Protein AF-A0A0H1BE98-F1 (afdb_monomer_lite)

Structure (mmCIF, N/CA/C/O backbone):
data_AF-A0A0H1BE98-F1
#
_entry.id   AF-A0A0H1BE98-F1
#
loop_
_atom_site.group_PDB
_atom_site.id
_atom_site.type_symbol
_atom_site.label_atom_id
_atom_site.label_alt_id
_atom_site.label_comp_id
_atom_site.label_asym_id
_atom_site.label_entity_id
_atom_site.label_seq_id
_atom_site.pdbx_PDB_ins_code
_atom_site.Cartn_x
_atom_site.Cartn_y
_atom_site.Cartn_z
_atom_site.occupancy
_atom_site.B_iso_or_equiv
_atom_site.auth_seq_id
_atom_site.auth_comp_id
_atom_site.auth_asym_id
_atom_site.auth_atom_id
_atom_site.pdbx_PDB_model_num
ATOM 1 N N . MET A 1 1 ? -4.552 16.934 13.330 1.00 84.06 1 MET A N 1
ATOM 2 C CA . MET A 1 1 ? -4.761 15.588 13.913 1.00 84.06 1 MET A CA 1
ATOM 3 C C . MET A 1 1 ? -6.173 15.131 13.586 1.00 84.06 1 MET A C 1
ATOM 5 O O . MET A 1 1 ? -7.078 15.957 13.651 1.00 84.06 1 MET A O 1
ATOM 9 N N . LEU A 1 2 ? -6.363 13.865 13.203 1.00 94.75 2 LEU A N 1
ATOM 10 C CA . LEU A 1 2 ? -7.701 13.314 12.954 1.00 94.75 2 LEU A CA 1
ATOM 11 C C . LEU A 1 2 ? -8.500 13.251 14.261 1.00 94.75 2 LEU A C 1
ATOM 13 O O . LEU A 1 2 ? -7.951 12.906 15.309 1.00 94.75 2 LEU A O 1
ATOM 17 N N . LYS A 1 3 ? -9.792 13.586 14.196 1.00 97.12 3 LYS A N 1
ATOM 18 C CA . LYS A 1 3 ? -10.722 13.372 15.314 1.00 97.12 3 LYS A CA 1
ATOM 19 C C . LYS A 1 3 ? -10.934 11.868 15.523 1.00 97.12 3 LYS A C 1
ATOM 21 O O . LYS A 1 3 ? -10.756 11.090 14.586 1.00 97.12 3 LYS A O 1
ATOM 26 N N . LYS A 1 4 ? -11.351 11.472 16.729 1.00 97.31 4 LYS A N 1
ATOM 27 C CA . LYS A 1 4 ? -11.805 10.102 17.012 1.00 97.31 4 LYS A CA 1
ATOM 28 C C . LYS A 1 4 ? -12.857 9.669 15.984 1.00 97.31 4 LYS A C 1
ATOM 30 O O . LYS A 1 4 ? -13.750 10.448 15.654 1.00 97.31 4 LYS A O 1
ATOM 35 N N . GLY A 1 5 ? -12.710 8.460 15.451 1.00 97.50 5 GLY A N 1
ATOM 36 C CA . GLY A 1 5 ? -13.525 7.925 14.357 1.00 97.50 5 GLY A CA 1
ATOM 37 C C . GLY A 1 5 ? -13.118 8.392 12.953 1.00 97.50 5 GLY A C 1
ATOM 38 O O . GLY A 1 5 ? -13.631 7.856 11.976 1.00 97.50 5 GLY A O 1
ATOM 39 N N . GLY A 1 6 ? -12.193 9.350 12.825 1.00 98.19 6 GLY A N 1
ATOM 40 C CA . GLY A 1 6 ? -11.669 9.797 11.535 1.00 98.19 6 GLY A CA 1
ATOM 41 C C . GLY A 1 6 ? -10.909 8.688 10.809 1.00 98.19 6 GLY A C 1
ATOM 42 O O . GLY A 1 6 ? -10.272 7.847 11.447 1.00 98.19 6 GLY A O 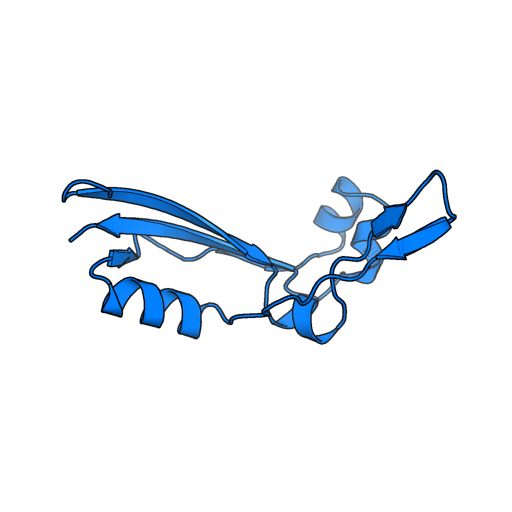1
ATOM 43 N N . VAL A 1 7 ? -10.968 8.708 9.477 1.00 98.12 7 VAL A N 1
ATOM 44 C CA . VAL A 1 7 ? -10.381 7.674 8.616 1.00 98.12 7 VAL A CA 1
ATOM 45 C C . VAL A 1 7 ? -9.173 8.222 7.862 1.00 98.12 7 VAL A C 1
ATOM 47 O O . VAL A 1 7 ? -9.192 9.351 7.375 1.00 98.12 7 VAL A O 1
ATOM 50 N N . LEU A 1 8 ? -8.129 7.404 7.770 1.00 97.31 8 LEU A N 1
ATOM 51 C CA . LEU A 1 8 ? -6.910 7.647 7.011 1.00 97.31 8 LEU A CA 1
ATOM 52 C C . LEU A 1 8 ? -6.751 6.547 5.956 1.00 97.31 8 LEU A C 1
ATOM 54 O O . LEU A 1 8 ? -6.740 5.371 6.308 1.00 97.31 8 LEU A O 1
ATOM 58 N N . LEU A 1 9 ? -6.592 6.921 4.687 1.00 97.75 9 LEU A N 1
ATOM 59 C CA . LEU A 1 9 ? -6.148 6.009 3.631 1.00 97.75 9 LEU A CA 1
ATOM 60 C C . LEU A 1 9 ? -4.629 6.123 3.497 1.00 97.75 9 LEU A C 1
ATOM 62 O O . LEU A 1 9 ? -4.115 7.218 3.265 1.00 97.75 9 LEU A O 1
ATOM 66 N N . VAL A 1 10 ? -3.926 5.000 3.622 1.00 97.12 10 VAL A N 1
ATOM 67 C CA . VAL A 1 10 ? -2.476 4.923 3.419 1.00 97.12 10 VAL A CA 1
ATOM 68 C C . VAL A 1 10 ? -2.191 4.031 2.223 1.00 97.12 10 VAL A C 1
ATOM 70 O O . VAL A 1 10 ? -2.725 2.929 2.126 1.00 97.12 10 VAL A O 1
ATOM 73 N N . THR A 1 11 ? -1.316 4.497 1.335 1.00 96.50 11 THR A N 1
ATOM 74 C CA . THR A 1 11 ? -0.707 3.690 0.274 1.00 96.50 11 THR A CA 1
ATOM 75 C C . THR A 1 11 ? 0.798 3.872 0.322 1.00 96.50 11 THR A C 1
ATOM 77 O O . THR A 1 11 ? 1.264 5.000 0.493 1.00 96.50 11 THR A O 1
ATOM 80 N N . ASN A 1 12 ? 1.556 2.802 0.128 1.00 94.81 12 ASN A N 1
ATOM 81 C CA . ASN A 1 12 ? 3.010 2.870 0.068 1.00 94.81 12 ASN A CA 1
ATOM 82 C C . ASN A 1 12 ? 3.573 1.876 -0.954 1.00 94.81 12 ASN A C 1
ATOM 84 O O . ASN A 1 12 ? 2.912 0.908 -1.334 1.00 94.81 12 ASN A O 1
ATOM 88 N N . MET A 1 13 ? 4.814 2.112 -1.379 1.00 94.50 13 MET A N 1
ATOM 89 C CA . MET A 1 13 ? 5.601 1.119 -2.104 1.00 94.50 13 MET A CA 1
ATOM 90 C C . MET A 1 13 ? 5.773 -0.123 -1.230 1.00 94.50 13 MET A C 1
ATOM 92 O O . MET A 1 13 ? 6.054 -0.018 -0.037 1.00 94.50 13 MET A O 1
ATOM 96 N N . HIS A 1 14 ? 5.629 -1.295 -1.836 1.00 96.88 14 HIS A N 1
ATOM 97 C CA . HIS A 1 14 ? 5.807 -2.551 -1.128 1.00 96.88 14 HIS A CA 1
ATOM 98 C C . HIS A 1 14 ? 7.297 -2.836 -0.895 1.00 96.88 14 HIS A C 1
ATOM 100 O O . HIS A 1 14 ? 8.137 -2.542 -1.753 1.00 96.88 14 HIS A O 1
ATOM 106 N N . SER A 1 15 ? 7.631 -3.420 0.258 1.00 96.81 15 SER A N 1
ATOM 107 C CA . SER A 1 15 ? 9.018 -3.686 0.655 1.00 96.81 15 SER A CA 1
ATOM 108 C C . SER A 1 15 ? 9.752 -4.603 -0.327 1.00 96.81 15 SER A C 1
ATOM 110 O O . SER A 1 15 ? 10.930 -4.392 -0.600 1.00 96.81 15 SER A O 1
ATOM 112 N N . GLU A 1 16 ? 9.042 -5.558 -0.933 1.00 97.06 16 GLU A N 1
ATOM 113 C CA . GLU A 1 16 ? 9.568 -6.436 -1.987 1.00 97.06 16 GLU A CA 1
ATOM 114 C C . GLU A 1 16 ? 10.113 -5.635 -3.183 1.00 97.06 16 GLU A C 1
ATOM 116 O O . GLU A 1 16 ? 11.301 -5.729 -3.491 1.00 97.06 16 GLU A O 1
ATOM 121 N N . MET A 1 17 ? 9.304 -4.766 -3.803 1.00 95.12 17 MET A N 1
ATOM 122 C CA . MET A 1 17 ? 9.784 -3.849 -4.844 1.00 95.12 17 MET A CA 1
ATOM 123 C C . MET A 1 17 ? 10.904 -2.931 -4.336 1.00 95.12 17 MET A C 1
ATOM 125 O O . MET A 1 17 ? 11.900 -2.743 -5.041 1.00 95.12 17 MET A O 1
ATOM 129 N N . GLY A 1 18 ? 10.765 -2.390 -3.121 1.00 93.25 18 GLY A N 1
ATOM 130 C CA . GLY A 1 18 ? 11.757 -1.509 -2.501 1.00 93.25 18 GLY A CA 1
ATOM 131 C C . GLY A 1 18 ? 13.128 -2.159 -2.283 1.00 93.25 18 GLY A C 1
ATOM 132 O O . GLY A 1 18 ? 14.145 -1.469 -2.335 1.00 93.25 18 GLY A O 1
ATOM 133 N N . SER A 1 19 ? 13.166 -3.481 -2.089 1.00 93.12 19 SER A N 1
ATOM 134 C CA . SER A 1 19 ? 14.399 -4.269 -1.955 1.00 93.12 19 SER A CA 1
ATOM 135 C C . SER A 1 19 ? 15.144 -4.455 -3.284 1.00 93.12 19 SER A C 1
ATOM 137 O O . SER A 1 19 ? 16.362 -4.611 -3.300 1.00 93.12 19 SER A O 1
ATOM 139 N N . ILE A 1 20 ? 14.423 -4.388 -4.408 1.00 93.19 20 ILE A N 1
ATOM 140 C CA . ILE A 1 20 ? 14.971 -4.566 -5.760 1.00 93.19 20 ILE A CA 1
ATOM 141 C C . ILE A 1 20 ? 15.435 -3.224 -6.328 1.00 93.19 20 ILE A C 1
ATOM 143 O O . ILE A 1 20 ? 16.460 -3.125 -7.008 1.00 93.19 20 ILE A O 1
ATOM 147 N N . SER A 1 21 ? 14.644 -2.170 -6.124 1.00 86.69 21 SER A N 1
ATOM 148 C CA . SER A 1 21 ? 14.934 -0.853 -6.675 1.00 86.69 21 SER A CA 1
ATOM 149 C C . SER A 1 21 ? 14.278 0.264 -5.878 1.00 86.69 21 SER A C 1
ATOM 151 O O . SER A 1 21 ? 13.306 0.065 -5.162 1.00 86.69 21 SER A O 1
ATOM 153 N N . GLN A 1 22 ? 14.780 1.478 -6.078 1.00 83.31 22 GLN A N 1
ATOM 154 C CA . GLN A 1 22 ? 14.248 2.694 -5.473 1.00 83.31 22 GLN A CA 1
ATOM 155 C C . GLN A 1 22 ? 13.775 3.671 -6.545 1.00 83.31 22 GLN A C 1
ATOM 157 O O . GLN A 1 22 ? 14.161 3.585 -7.720 1.00 83.31 22 GLN A O 1
ATOM 162 N N . ALA A 1 23 ? 12.951 4.631 -6.128 1.00 81.00 23 ALA A N 1
ATOM 163 C CA . ALA A 1 23 ? 12.571 5.738 -6.985 1.00 81.00 23 ALA A CA 1
ATOM 164 C C . 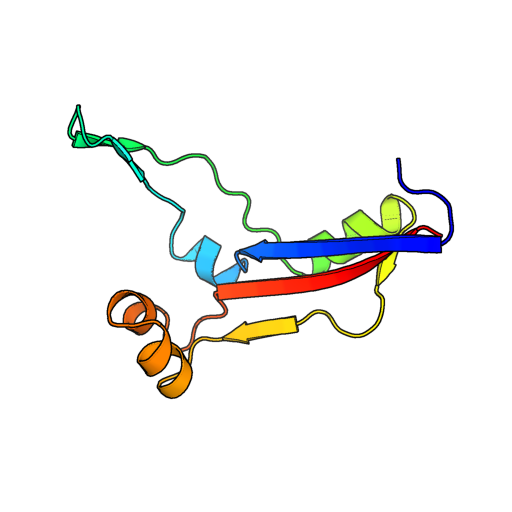ALA A 1 23 ? 13.821 6.531 -7.399 1.00 81.00 23 ALA A C 1
ATOM 166 O O . ALA A 1 23 ? 14.670 6.889 -6.584 1.00 81.00 23 ALA A O 1
ATOM 167 N N . GLY A 1 24 ? 13.935 6.787 -8.697 1.00 86.25 24 GLY A N 1
ATOM 168 C CA . GLY A 1 24 ? 14.993 7.606 -9.260 1.00 86.25 24 GLY A CA 1
ATOM 169 C C . GLY A 1 24 ? 14.400 8.550 -10.286 1.00 86.25 24 GLY A C 1
ATOM 170 O O . GLY A 1 24 ? 13.616 8.124 -11.138 1.00 86.25 24 GLY A O 1
ATOM 171 N N . PHE A 1 25 ? 14.802 9.809 -10.204 1.00 88.38 25 PHE A N 1
ATOM 172 C CA . PHE A 1 25 ? 14.392 10.876 -11.104 1.00 88.38 25 PHE A CA 1
ATOM 173 C C . PHE A 1 25 ? 15.621 11.356 -11.865 1.00 88.38 25 PHE A C 1
ATOM 175 O O . PHE A 1 25 ? 16.729 11.321 -11.337 1.00 88.38 25 PHE A O 1
ATOM 182 N N . VAL A 1 26 ? 15.446 11.749 -13.119 1.00 92.38 26 VAL A N 1
ATOM 183 C CA . VAL A 1 26 ? 16.509 12.387 -13.899 1.00 92.38 26 VAL A CA 1
ATOM 184 C C . VAL A 1 26 ? 16.102 13.838 -14.052 1.00 92.38 26 VAL A C 1
ATOM 186 O O . VAL A 1 26 ? 15.002 14.102 -14.535 1.00 92.38 26 VAL A O 1
ATOM 189 N N . ASP A 1 27 ? 16.950 14.755 -13.597 1.00 93.12 27 ASP A N 1
ATOM 190 C CA . ASP A 1 27 ? 16.748 16.179 -13.839 1.00 93.12 27 ASP A CA 1
ATOM 191 C C . ASP A 1 27 ? 16.886 16.438 -15.350 1.00 93.12 27 ASP A C 1
ATOM 193 O O . ASP A 1 27 ? 17.947 16.157 -15.915 1.00 93.12 27 ASP A O 1
ATOM 197 N N . PRO A 1 28 ? 15.837 16.935 -16.029 1.00 93.75 28 PRO A N 1
ATOM 198 C CA . PRO A 1 28 ? 15.870 17.128 -17.473 1.00 93.75 28 PRO A CA 1
ATOM 199 C C . PRO A 1 28 ? 16.869 18.204 -17.918 1.00 93.75 28 PRO A C 1
ATOM 201 O O . PRO A 1 28 ? 17.319 18.154 -19.058 1.00 93.75 28 PRO A O 1
ATOM 204 N N . ASN A 1 29 ? 17.230 19.154 -17.048 1.00 95.62 29 ASN A N 1
ATOM 205 C CA . ASN A 1 29 ? 18.137 20.247 -17.402 1.00 95.62 29 ASN A CA 1
ATOM 206 C C . ASN A 1 29 ? 19.607 19.835 -17.287 1.00 95.62 29 ASN A C 1
ATOM 208 O O . ASN A 1 29 ? 20.441 20.277 -18.072 1.00 95.62 29 ASN A O 1
ATOM 212 N N . THR A 1 30 ? 19.931 19.001 -16.296 1.00 95.06 30 THR A N 1
ATOM 213 C CA . THR A 1 30 ? 21.320 18.632 -15.975 1.00 95.06 30 THR A CA 1
ATOM 214 C C . THR A 1 30 ? 21.671 17.195 -16.353 1.00 95.06 30 THR A C 1
ATOM 216 O O . THR A 1 30 ? 22.845 16.834 -16.376 1.00 95.06 30 THR A O 1
ATOM 219 N N . GLY A 1 31 ? 20.675 16.343 -16.616 1.00 94.38 31 GLY A N 1
ATOM 220 C CA . GLY A 1 31 ? 20.858 14.906 -16.831 1.00 94.38 31 GLY A CA 1
ATOM 221 C C . GLY A 1 31 ? 21.243 14.133 -15.563 1.00 94.38 31 GLY A C 1
ATOM 222 O O . GLY A 1 31 ? 21.431 12.914 -15.614 1.00 94.38 31 GLY A O 1
ATOM 223 N N . VAL A 1 32 ? 21.352 14.806 -14.413 1.00 95.00 32 VAL A N 1
ATOM 224 C CA . VAL A 1 32 ? 21.758 14.184 -13.153 1.00 95.00 32 VAL A CA 1
ATOM 225 C C . VAL A 1 32 ? 20.645 13.278 -12.641 1.00 95.00 32 VAL A C 1
ATOM 227 O O . VAL A 1 32 ? 19.476 13.659 -12.547 1.00 95.00 32 VAL A O 1
ATOM 230 N N . LYS A 1 33 ? 21.020 12.051 -12.269 1.00 91.25 33 LYS A N 1
ATOM 231 C CA . LYS A 1 33 ? 20.103 11.097 -11.649 1.00 91.25 33 LYS A CA 1
ATOM 232 C C . LYS A 1 33 ? 20.032 11.332 -10.142 1.00 91.25 33 LYS A C 1
ATOM 234 O O . LYS A 1 33 ? 20.978 11.038 -9.419 1.00 91.25 33 LYS A O 1
ATOM 239 N N . ILE A 1 34 ? 18.875 11.774 -9.675 1.00 91.69 34 ILE A N 1
ATOM 240 C CA . ILE A 1 34 ? 18.551 11.984 -8.266 1.00 91.69 34 ILE A CA 1
ATOM 241 C C . ILE A 1 34 ? 17.902 10.710 -7.716 1.00 91.69 34 ILE A C 1
ATOM 243 O O . ILE A 1 34 ? 16.925 10.203 -8.275 1.00 91.69 34 ILE A O 1
ATOM 247 N N . ARG A 1 35 ? 18.442 10.181 -6.613 1.00 88.31 35 ARG A N 1
ATOM 248 C CA . ARG A 1 35 ? 17.884 9.030 -5.883 1.00 88.31 35 ARG A CA 1
ATOM 249 C C . ARG A 1 35 ? 17.745 9.372 -4.398 1.00 88.31 35 ARG A C 1
ATOM 251 O O . ARG A 1 35 ? 18.740 9.312 -3.680 1.00 88.31 35 ARG A O 1
ATOM 258 N N . PRO A 1 36 ? 16.547 9.760 -3.941 1.00 83.50 36 PRO A N 1
ATOM 259 C CA . PRO A 1 36 ? 16.285 9.968 -2.524 1.00 83.50 36 PRO A CA 1
ATOM 260 C C . PRO A 1 36 ? 16.320 8.644 -1.752 1.00 83.50 36 PRO A C 1
ATOM 262 O O . PRO A 1 36 ? 15.980 7.589 -2.295 1.00 83.50 36 PRO A O 1
ATOM 265 N N . THR A 1 37 ? 16.658 8.710 -0.465 1.00 87.69 37 THR A N 1
ATOM 266 C CA . THR A 1 37 ? 16.531 7.562 0.440 1.00 87.69 37 THR A CA 1
ATOM 267 C C . THR A 1 37 ? 15.074 7.113 0.498 1.00 87.69 37 THR A C 1
ATOM 269 O O . THR A 1 37 ? 14.188 7.900 0.827 1.00 87.69 37 THR A O 1
ATOM 272 N N . SER A 1 38 ? 14.824 5.846 0.172 1.00 86.25 38 SER A N 1
ATOM 273 C CA . SER A 1 38 ? 13.503 5.222 0.294 1.00 86.25 38 SER A CA 1
ATOM 274 C C . SER A 1 38 ? 13.479 4.296 1.508 1.00 86.25 38 SER A C 1
ATOM 276 O O . SER A 1 38 ? 14.402 3.501 1.682 1.00 86.25 38 SER A O 1
ATOM 278 N N . TYR A 1 39 ? 12.414 4.365 2.307 1.00 89.75 39 TYR A N 1
ATOM 279 C CA . TYR A 1 39 ? 12.197 3.485 3.457 1.00 89.75 39 TYR A CA 1
ATOM 280 C C . TYR A 1 39 ? 11.153 2.427 3.096 1.00 89.75 39 TYR A C 1
ATOM 282 O O . TYR A 1 39 ? 9.959 2.708 3.000 1.00 89.75 39 TYR A O 1
ATOM 290 N N . ALA A 1 40 ? 11.631 1.216 2.826 1.00 91.50 40 ALA A N 1
ATOM 291 C CA . ALA A 1 40 ? 10.837 0.103 2.322 1.00 91.50 40 ALA A CA 1
ATOM 292 C C . ALA A 1 40 ? 10.177 -0.681 3.472 1.00 91.50 40 ALA A C 1
ATOM 294 O O . ALA A 1 40 ? 10.488 -1.850 3.684 1.00 91.50 40 ALA A O 1
ATOM 295 N N . HIS A 1 41 ? 9.298 -0.018 4.228 1.00 95.38 41 HIS A N 1
ATOM 296 C CA . HIS A 1 41 ? 8.580 -0.650 5.336 1.00 95.38 41 HIS A CA 1
ATOM 297 C C . HIS A 1 41 ? 7.652 -1.767 4.850 1.00 95.38 41 HIS A C 1
ATOM 299 O O . HIS A 1 41 ? 7.007 -1.662 3.806 1.00 95.38 41 HIS A O 1
ATOM 305 N N . THR A 1 42 ? 7.583 -2.839 5.628 1.00 97.62 42 THR A N 1
ATOM 306 C CA . THR A 1 42 ? 6.634 -3.936 5.440 1.00 97.62 42 THR A CA 1
ATOM 307 C C . THR A 1 42 ? 5.223 -3.523 5.871 1.00 97.62 42 THR A C 1
ATOM 309 O O . THR A 1 42 ? 5.031 -2.567 6.629 1.00 97.62 42 THR A O 1
ATOM 312 N N . VAL A 1 43 ? 4.211 -4.282 5.434 1.00 98.00 43 VAL A N 1
ATOM 313 C CA . VAL A 1 43 ? 2.830 -4.109 5.916 1.00 98.00 43 VAL A CA 1
ATOM 314 C C . VAL A 1 43 ? 2.754 -4.268 7.436 1.00 98.00 43 VAL A C 1
ATOM 316 O O . VAL A 1 43 ? 2.101 -3.463 8.097 1.00 98.00 43 VAL A O 1
ATOM 319 N N . ALA A 1 44 ? 3.465 -5.251 7.997 1.00 98.12 44 ALA A N 1
ATOM 320 C CA . ALA A 1 44 ? 3.484 -5.509 9.435 1.00 98.12 44 ALA A CA 1
ATOM 321 C C . ALA A 1 44 ? 4.025 -4.312 10.233 1.00 98.12 44 ALA A C 1
ATOM 323 O O . ALA A 1 44 ? 3.369 -3.859 11.166 1.00 98.12 44 ALA A O 1
ATOM 324 N N . GLU A 1 45 ? 5.163 -3.741 9.822 1.00 98.06 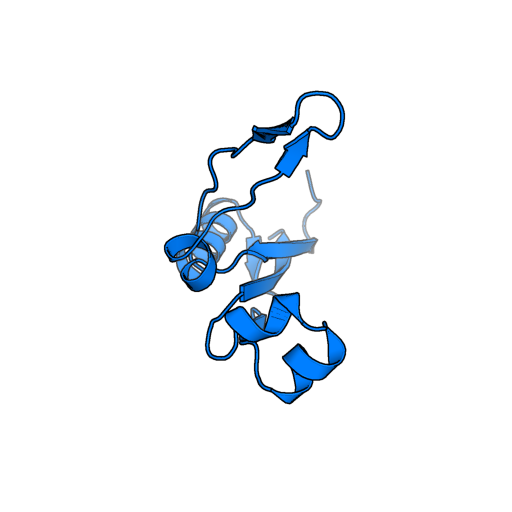45 GLU A N 1
ATOM 325 C CA . GLU A 1 45 ? 5.743 -2.557 10.476 1.00 98.06 45 GLU A CA 1
ATOM 326 C C . GLU A 1 45 ? 4.803 -1.345 10.412 1.00 98.06 45 GLU A C 1
ATOM 328 O O . GLU A 1 45 ? 4.677 -0.594 11.380 1.00 98.06 45 GLU A O 1
ATOM 333 N N . MET A 1 46 ? 4.118 -1.151 9.280 1.00 97.50 46 MET A N 1
ATOM 334 C CA . MET A 1 46 ? 3.148 -0.067 9.114 1.00 97.50 46 MET A CA 1
ATOM 335 C C . MET A 1 46 ? 1.940 -0.240 10.046 1.00 97.50 46 MET A C 1
ATOM 337 O O . MET A 1 46 ? 1.529 0.725 10.693 1.00 97.50 46 MET A O 1
ATOM 341 N N . VAL A 1 47 ? 1.377 -1.450 10.123 1.00 98.06 47 VAL A N 1
ATOM 342 C CA . VAL A 1 47 ? 0.240 -1.756 11.006 1.00 98.06 47 VAL A CA 1
ATOM 343 C C . VAL A 1 47 ? 0.643 -1.584 12.469 1.00 98.06 47 VAL A C 1
ATOM 345 O O . VAL A 1 47 ? -0.047 -0.882 13.206 1.00 98.06 47 VAL A O 1
ATOM 348 N N . GLU A 1 48 ? 1.797 -2.116 12.871 1.00 98.31 48 GLU A N 1
ATOM 349 C CA . GLU A 1 48 ? 2.318 -1.972 14.233 1.00 98.31 48 GLU A CA 1
ATOM 350 C C . GLU A 1 48 ? 2.527 -0.492 14.606 1.00 98.31 48 GLU A C 1
ATOM 352 O O . GLU A 1 48 ? 2.146 -0.046 15.692 1.00 98.31 48 GLU A O 1
ATOM 357 N N . ALA A 1 49 ? 3.094 0.309 13.697 1.00 97.69 49 ALA A N 1
ATOM 358 C CA . ALA A 1 49 ? 3.270 1.742 13.910 1.00 97.69 49 ALA A CA 1
ATOM 359 C C . ALA A 1 49 ? 1.926 2.480 14.043 1.00 97.69 49 ALA A C 1
ATOM 361 O O . ALA A 1 49 ? 1.779 3.341 14.916 1.00 97.69 49 ALA A O 1
ATOM 362 N N . ALA A 1 50 ? 0.935 2.133 13.216 1.00 97.12 50 ALA A N 1
ATOM 363 C CA . ALA A 1 50 ? -0.404 2.712 13.271 1.00 97.12 50 ALA A CA 1
ATOM 364 C C . ALA A 1 50 ? -1.108 2.391 14.602 1.00 97.12 50 ALA A C 1
ATOM 366 O O . ALA A 1 50 ? -1.685 3.282 15.236 1.00 97.12 50 ALA A O 1
ATOM 367 N N . GLU A 1 51 ? -1.009 1.147 15.071 1.00 97.69 51 GLU A N 1
ATOM 368 C CA . GLU A 1 51 ? -1.573 0.720 16.351 1.00 97.69 51 GLU A CA 1
ATOM 369 C C . GLU A 1 51 ? -0.961 1.470 17.534 1.00 97.69 51 GLU A C 1
ATOM 371 O O . GLU A 1 51 ? -1.704 1.991 18.376 1.00 97.69 51 GLU A O 1
ATOM 376 N N . LYS A 1 52 ? 0.373 1.613 17.559 1.00 98.19 52 LYS A N 1
ATOM 377 C CA . LYS A 1 52 ? 1.108 2.357 18.598 1.00 98.19 52 LYS A CA 1
ATOM 378 C C . LYS A 1 52 ? 0.644 3.807 18.736 1.00 98.19 52 LYS A C 1
ATOM 380 O O . LYS A 1 52 ? 0.647 4.347 19.838 1.00 98.19 52 LYS A O 1
ATOM 385 N N . VAL A 1 53 ? 0.206 4.436 17.643 1.00 96.62 53 VAL A N 1
ATOM 386 C CA . VAL A 1 53 ? -0.286 5.828 17.643 1.00 96.62 53 VAL A CA 1
ATOM 387 C C . VAL A 1 53 ? -1.818 5.930 17.681 1.00 96.62 53 VAL A C 1
ATOM 389 O O . VAL A 1 53 ? -2.407 6.999 17.471 1.00 96.62 53 VAL A O 1
ATOM 392 N N . GLY A 1 54 ? -2.489 4.827 18.025 1.00 97.81 54 GLY A N 1
ATOM 393 C CA . GLY A 1 54 ? -3.916 4.768 18.320 1.00 97.81 54 GLY A CA 1
ATOM 394 C C . GLY A 1 54 ? -4.801 4.763 17.079 1.00 97.81 54 GLY A C 1
ATOM 395 O O . GLY A 1 54 ? -5.837 5.433 17.082 1.00 97.81 54 GLY A O 1
ATOM 396 N N . PHE A 1 55 ? -4.381 4.056 16.035 1.00 98.38 55 PHE A N 1
ATOM 397 C CA . PHE A 1 55 ? -5.228 3.665 14.916 1.00 98.38 55 PHE A CA 1
ATOM 398 C C . PHE A 1 55 ? -5.539 2.167 14.969 1.00 98.38 55 PHE A C 1
ATOM 400 O O . PHE A 1 55 ? -4.913 1.403 15.701 1.00 98.38 55 PHE A O 1
ATOM 407 N N . GLU A 1 56 ? -6.547 1.759 14.215 1.00 97.94 56 GLU A N 1
ATOM 408 C CA . GLU A 1 56 ? -6.871 0.364 13.918 1.00 97.94 56 GLU A CA 1
ATOM 409 C C . GLU A 1 56 ? -7.109 0.218 12.415 1.00 97.94 56 GLU A C 1
ATOM 411 O O . GLU A 1 56 ? -7.565 1.168 11.772 1.00 97.94 56 GLU A O 1
ATOM 416 N N . VAL A 1 57 ? -6.800 -0.949 11.856 1.00 98.00 57 VAL A N 1
ATOM 417 C CA . VAL A 1 57 ? -7.069 -1.246 10.444 1.00 98.00 57 VAL A CA 1
ATOM 418 C C . VAL A 1 57 ? -8.581 -1.377 10.229 1.00 98.00 57 VAL A C 1
ATOM 420 O O . VAL A 1 57 ? -9.288 -1.984 11.031 1.00 98.00 57 VAL A O 1
ATOM 423 N N . LEU A 1 58 ? -9.083 -0.801 9.138 1.00 98.12 58 LEU A N 1
ATOM 424 C CA . LEU A 1 58 ? -10.450 -0.986 8.663 1.00 98.12 58 LEU A CA 1
ATOM 425 C C . LEU A 1 58 ? -10.456 -1.914 7.446 1.00 98.12 58 LEU A C 1
ATOM 427 O O . LEU A 1 58 ? -10.126 -1.482 6.340 1.00 98.12 58 LEU A O 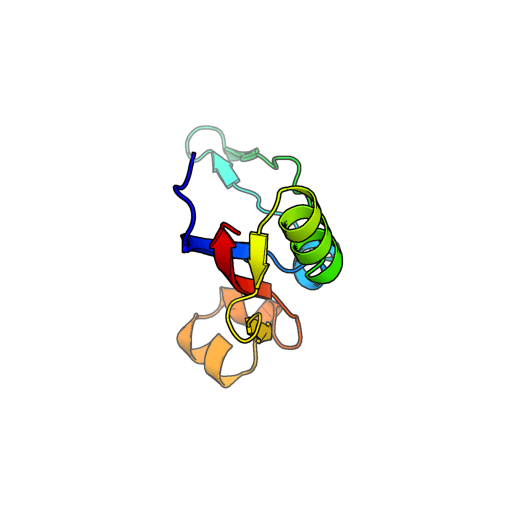1
ATOM 431 N N . GLY A 1 59 ? -10.894 -3.157 7.650 1.00 96.31 59 GLY A N 1
ATOM 432 C CA . GLY A 1 59 ? -10.912 -4.186 6.609 1.00 96.31 59 GLY A CA 1
ATOM 433 C C . GLY A 1 59 ? -9.520 -4.755 6.350 1.00 96.31 59 GLY A C 1
ATOM 434 O O . GLY A 1 59 ? -8.724 -4.884 7.277 1.00 96.31 59 GLY A O 1
ATOM 435 N N . ASP A 1 60 ? -9.237 -5.077 5.090 1.00 96.94 60 ASP A N 1
ATOM 436 C CA . ASP A 1 60 ? -7.971 -5.687 4.690 1.00 96.94 60 ASP A CA 1
ATOM 437 C C . ASP A 1 60 ? -6.982 -4.651 4.149 1.00 96.94 60 ASP A C 1
ATOM 439 O O . ASP A 1 60 ? -7.352 -3.690 3.463 1.00 96.94 60 ASP A O 1
ATOM 443 N N . ILE A 1 61 ? -5.692 -4.884 4.403 1.00 98.31 61 ILE A N 1
ATOM 444 C CA . ILE A 1 61 ? -4.631 -4.213 3.655 1.00 98.31 61 ILE A CA 1
ATOM 445 C C . ILE A 1 61 ? -4.512 -4.908 2.304 1.00 98.31 61 ILE A C 1
ATOM 447 O O . ILE A 1 61 ? -4.243 -6.103 2.214 1.00 98.31 61 ILE A O 1
ATOM 451 N N . LYS A 1 62 ? -4.702 -4.144 1.234 1.00 98.38 62 LYS A N 1
ATOM 452 C CA . LYS A 1 62 ? -4.493 -4.626 -0.122 1.00 98.38 62 LYS A CA 1
ATOM 453 C C . LYS A 1 62 ? -3.008 -4.610 -0.434 1.00 98.38 62 LYS A C 1
ATOM 455 O O . LYS A 1 62 ? -2.385 -3.559 -0.353 1.00 98.38 62 LYS A O 1
ATOM 460 N N . GLU A 1 63 ? -2.482 -5.733 -0.892 1.00 98.38 63 GLU A N 1
ATOM 461 C CA . GLU A 1 63 ? -1.152 -5.841 -1.487 1.00 98.38 63 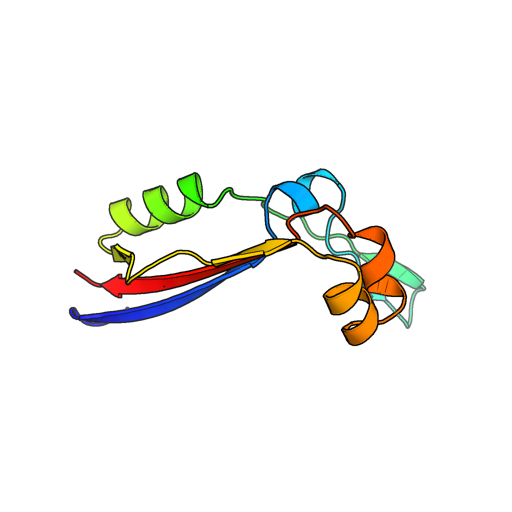GLU A CA 1
ATOM 462 C C . GLU A 1 63 ? -1.304 -6.190 -2.969 1.00 98.38 63 GLU A C 1
ATOM 464 O O . GLU A 1 63 ? -2.151 -7.005 -3.341 1.00 98.38 63 GLU A O 1
ATOM 469 N N . VAL A 1 64 ? -0.534 -5.536 -3.841 1.00 97.94 64 VAL A N 1
ATOM 470 C CA . VAL A 1 64 ? -0.682 -5.703 -5.292 1.00 97.94 64 VAL A CA 1
ATOM 471 C C . VAL A 1 64 ? 0.577 -6.271 -5.905 1.00 97.94 64 VAL A C 1
ATOM 473 O O . VAL A 1 64 ? 1.628 -5.627 -5.917 1.00 97.94 64 VAL A O 1
ATOM 476 N N . ARG A 1 65 ? 0.422 -7.459 -6.489 1.00 98.19 65 ARG A N 1
ATOM 477 C CA . ARG A 1 65 ? 1.405 -8.092 -7.362 1.00 98.19 65 ARG A CA 1
ATOM 478 C C . ARG A 1 65 ? 1.124 -7.709 -8.806 1.00 98.19 65 ARG A C 1
ATOM 480 O O . ARG A 1 65 ? -0.034 -7.668 -9.214 1.00 98.19 65 ARG A O 1
ATOM 487 N N . ILE A 1 66 ? 2.172 -7.448 -9.580 1.00 98.19 66 ILE A N 1
ATOM 488 C CA . ILE A 1 66 ? 2.016 -7.303 -11.029 1.00 98.19 66 ILE A CA 1
ATOM 489 C C . ILE A 1 66 ? 1.932 -8.693 -11.662 1.00 98.19 66 ILE A C 1
ATOM 491 O O . ILE A 1 66 ? 2.834 -9.511 -11.497 1.00 98.19 66 ILE A O 1
ATOM 495 N N . ASP A 1 67 ? 0.866 -8.941 -12.410 1.00 98.25 67 ASP A N 1
ATOM 496 C CA . ASP A 1 67 ? 0.727 -10.070 -13.327 1.00 98.25 67 ASP A CA 1
ATOM 497 C C . ASP A 1 67 ? 0.762 -9.584 -14.790 1.00 98.25 67 ASP A C 1
ATOM 499 O O . ASP A 1 67 ? 0.922 -8.391 -15.065 1.00 98.25 67 ASP A O 1
ATOM 503 N N . GLU A 1 68 ? 0.660 -10.514 -15.742 1.00 98.06 68 GLU A N 1
ATOM 504 C CA . GLU A 1 68 ? 0.696 -10.205 -17.180 1.00 98.06 68 GLU A CA 1
ATOM 505 C C . GLU A 1 68 ? -0.459 -9.291 -17.622 1.00 98.06 68 GLU A C 1
ATOM 507 O O . GLU A 1 68 ? -0.254 -8.386 -18.435 1.00 98.06 68 GLU A O 1
ATOM 512 N N . ASP A 1 69 ? -1.662 -9.479 -17.068 1.00 97.94 69 ASP A N 1
ATOM 513 C CA . ASP A 1 69 ? -2.839 -8.667 -17.402 1.00 97.94 69 ASP A CA 1
ATOM 514 C C . ASP A 1 69 ? -2.667 -7.218 -16.919 1.00 97.94 69 ASP A C 1
ATOM 516 O O . ASP A 1 69 ? -2.797 -6.261 -17.693 1.00 97.94 69 ASP A O 1
ATOM 520 N N . LEU A 1 70 ? -2.284 -7.037 -15.654 1.00 96.69 70 LEU A N 1
ATOM 521 C CA . LEU A 1 70 ? -2.033 -5.725 -15.072 1.00 96.69 70 LEU A CA 1
ATOM 522 C C . LEU A 1 70 ? -0.832 -5.041 -15.737 1.00 96.69 70 LEU A C 1
ATOM 524 O O . LEU A 1 70 ? -0.890 -3.844 -16.027 1.00 96.69 70 LEU A O 1
ATOM 528 N N . ALA A 1 71 ? 0.234 -5.782 -16.052 1.00 97.44 71 ALA A N 1
ATOM 529 C CA . ALA A 1 71 ? 1.358 -5.253 -16.822 1.00 97.44 71 ALA A CA 1
ATOM 530 C C . ALA A 1 71 ? 0.934 -4.811 -18.233 1.00 97.44 71 ALA A C 1
ATOM 532 O O . ALA A 1 71 ? 1.406 -3.779 -18.718 1.00 97.44 71 ALA A O 1
ATOM 533 N N . GLY A 1 72 ? 0.026 -5.551 -18.877 1.00 97.69 72 GLY A N 1
ATOM 534 C CA . GLY A 1 72 ? -0.574 -5.189 -20.160 1.00 97.69 72 GLY A CA 1
ATOM 535 C C . GLY A 1 72 ? -1.282 -3.833 -20.114 1.00 97.69 72 GLY A C 1
ATOM 536 O O . GLY A 1 72 ? -1.081 -3.009 -21.007 1.00 97.69 72 GLY A O 1
ATOM 537 N N . LYS A 1 73 ? -2.023 -3.566 -19.032 1.00 97.44 73 LYS A N 1
ATOM 538 C CA . LYS A 1 73 ? -2.749 -2.302 -18.799 1.00 97.44 73 LYS A CA 1
ATOM 539 C C . LYS A 1 73 ? -1.831 -1.128 -18.439 1.00 97.44 73 LYS A C 1
ATOM 541 O O . LYS A 1 73 ? -2.079 -0.004 -18.862 1.00 97.44 73 LYS A O 1
ATOM 546 N N . LEU A 1 74 ? -0.772 -1.375 -17.666 1.00 95.75 74 LEU A N 1
ATOM 547 C CA . LEU A 1 74 ? 0.160 -0.343 -17.182 1.00 95.75 74 LEU A CA 1
ATOM 548 C C . LEU A 1 74 ? 1.290 -0.011 -18.175 1.00 95.75 74 LEU A C 1
ATOM 550 O O . LEU A 1 74 ? 2.006 0.980 -18.011 1.00 95.75 74 LEU A O 1
ATOM 554 N N . GLY A 1 75 ? 1.469 -0.836 -19.207 1.00 95.75 75 GLY A N 1
ATOM 555 C CA . GLY A 1 75 ? 2.432 -0.621 -20.2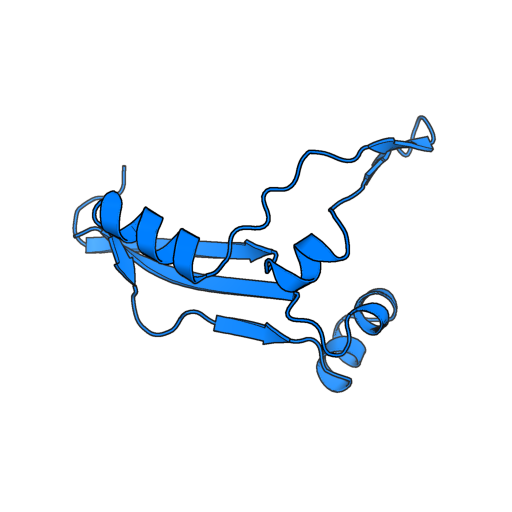80 1.00 95.75 75 GLY A CA 1
ATOM 556 C C . GLY A 1 75 ? 3.828 -1.193 -20.011 1.00 95.75 75 GLY A C 1
ATOM 557 O O . GLY A 1 75 ? 4.115 -1.836 -19.000 1.00 95.75 75 GLY A O 1
ATOM 558 N N . ARG A 1 76 ? 4.747 -0.960 -20.961 1.00 95.06 76 ARG A N 1
ATOM 559 C CA . ARG A 1 76 ? 6.049 -1.661 -21.046 1.00 95.06 76 ARG A CA 1
ATOM 560 C C . ARG A 1 76 ? 6.882 -1.605 -19.762 1.00 95.06 76 ARG A C 1
ATOM 562 O O . ARG A 1 76 ? 7.555 -2.577 -19.440 1.00 95.06 76 ARG A O 1
ATOM 569 N N . ARG A 1 77 ? 6.834 -0.495 -19.019 1.00 91.12 77 ARG A N 1
ATOM 570 C CA . ARG A 1 77 ? 7.624 -0.316 -17.790 1.00 91.12 77 ARG A CA 1
ATOM 571 C C . ARG A 1 77 ? 7.165 -1.224 -16.646 1.00 91.12 77 ARG A C 1
ATOM 573 O O . ARG A 1 77 ? 7.993 -1.550 -15.802 1.00 91.12 77 ARG A O 1
ATOM 580 N N . ALA A 1 78 ? 5.897 -1.631 -16.614 1.00 95.06 78 ALA A N 1
ATOM 581 C CA . ALA A 1 78 ? 5.373 -2.520 -15.581 1.00 95.06 78 ALA A CA 1
ATOM 582 C C . ALA A 1 78 ? 5.835 -3.973 -15.765 1.00 95.06 78 ALA A C 1
ATOM 584 O O . ALA A 1 78 ? 5.982 -4.685 -14.780 1.00 95.06 78 ALA A O 1
ATOM 585 N N . ARG A 1 79 ? 6.153 -4.393 -16.999 1.00 96.00 79 ARG A N 1
ATOM 586 C CA . ARG A 1 79 ? 6.542 -5.781 -17.313 1.00 96.00 79 ARG A CA 1
ATOM 587 C C . ARG A 1 79 ? 7.742 -6.285 -16.512 1.00 96.00 79 ARG A C 1
ATOM 589 O O . ARG A 1 79 ? 7.782 -7.448 -16.144 1.00 96.00 79 ARG A O 1
ATOM 596 N N . LYS A 1 80 ? 8.699 -5.413 -16.179 1.00 95.31 80 LYS A N 1
ATOM 597 C CA . LYS A 1 80 ? 9.862 -5.797 -15.357 1.00 95.31 80 LYS A CA 1
ATOM 598 C C . LYS A 1 80 ? 9.511 -6.159 -13.906 1.00 95.31 80 LYS A C 1
ATOM 600 O O . LYS A 1 80 ? 10.384 -6.610 -13.179 1.00 95.31 80 LYS A O 1
ATOM 605 N N . TRP A 1 81 ? 8.283 -5.871 -13.479 1.00 97.00 81 TRP A N 1
ATOM 606 C CA . TRP A 1 81 ? 7.789 -6.117 -12.128 1.00 97.00 81 TRP A CA 1
ATOM 607 C C . TRP A 1 81 ? 6.838 -7.311 -12.054 1.00 97.00 81 TRP A C 1
ATOM 609 O O . TRP A 1 81 ? 6.309 -7.572 -10.980 1.00 97.00 81 TRP A O 1
ATOM 619 N N . ILE A 1 82 ? 6.601 -8.029 -13.159 1.00 97.88 82 ILE A N 1
ATOM 620 C CA . ILE A 1 82 ? 5.753 -9.227 -13.149 1.00 97.88 82 ILE A CA 1
ATOM 621 C C . ILE A 1 82 ? 6.280 -10.213 -12.097 1.00 97.88 82 ILE A C 1
ATOM 623 O O . ILE A 1 82 ? 7.471 -10.515 -12.061 1.00 97.88 82 ILE A O 1
ATOM 627 N N . GLY A 1 83 ? 5.388 -10.678 -11.222 1.00 98.06 83 GLY A N 1
ATOM 628 C CA . GLY A 1 83 ? 5.702 -11.551 -10.091 1.00 98.06 83 GLY A CA 1
ATOM 629 C C . GLY A 1 83 ? 6.017 -10.829 -8.776 1.00 98.06 83 GLY A C 1
ATOM 630 O O . GLY A 1 83 ? 5.990 -11.479 -7.737 1.00 98.06 83 GLY A O 1
ATOM 631 N N . VAL A 1 84 ? 6.234 -9.509 -8.792 1.00 98.06 84 VAL A N 1
ATOM 632 C CA . VAL A 1 84 ? 6.667 -8.718 -7.625 1.00 98.06 84 VAL A CA 1
ATOM 633 C C . VAL A 1 84 ? 5.490 -7.977 -6.989 1.00 98.06 84 VAL A C 1
ATOM 635 O O . VAL A 1 84 ? 4.681 -7.373 -7.704 1.00 98.06 84 VAL A O 1
ATOM 638 N N . LEU A 1 85 ? 5.396 -7.972 -5.653 1.00 98.00 85 LEU A N 1
ATOM 639 C CA . LEU A 1 85 ? 4.521 -7.043 -4.930 1.00 98.00 85 LEU A CA 1
ATOM 640 C C . LEU A 1 85 ? 5.095 -5.622 -5.005 1.00 98.00 85 LEU A C 1
ATOM 642 O O . LEU A 1 85 ? 6.223 -5.365 -4.578 1.00 98.00 85 LEU A O 1
ATOM 646 N N . VAL A 1 86 ? 4.320 -4.690 -5.563 1.00 96.31 86 VAL A N 1
ATOM 647 C CA . VAL A 1 86 ? 4.794 -3.337 -5.912 1.00 96.31 86 VAL A CA 1
ATOM 648 C C . VAL A 1 86 ? 4.261 -2.235 -5.005 1.00 96.31 86 VAL A C 1
ATOM 650 O O . VAL A 1 86 ? 4.960 -1.253 -4.754 1.00 96.31 86 VAL A O 1
ATOM 653 N N . TRP A 1 87 ? 3.051 -2.385 -4.474 1.00 96.00 87 TRP A N 1
ATOM 654 C CA . TRP A 1 87 ? 2.479 -1.443 -3.518 1.00 96.00 87 TRP A CA 1
ATOM 655 C C . TRP A 1 87 ? 1.492 -2.143 -2.590 1.00 96.00 87 TRP A C 1
ATOM 657 O O . TRP A 1 87 ? 0.942 -3.194 -2.931 1.00 96.00 87 TRP A O 1
ATOM 667 N N . TYR A 1 88 ? 1.270 -1.540 -1.428 1.00 98.00 88 TYR A N 1
ATOM 668 C CA . TYR A 1 88 ? 0.196 -1.916 -0.520 1.00 98.00 88 TYR A CA 1
ATOM 669 C C . TYR A 1 88 ? -0.595 -0.690 -0.069 1.00 98.00 88 TYR A C 1
ATOM 671 O O . TYR A 1 88 ? -0.094 0.439 -0.104 1.00 98.00 88 TYR A O 1
ATOM 679 N N . GLY A 1 89 ? -1.828 -0.892 0.381 1.00 98.12 89 GLY A N 1
ATOM 680 C CA . GLY A 1 89 ? -2.609 0.174 0.985 1.00 98.12 89 GLY A CA 1
ATOM 681 C C . GLY A 1 89 ? -3.883 -0.293 1.664 1.00 98.12 89 GLY A C 1
ATOM 682 O O . GLY A 1 89 ? -4.411 -1.361 1.371 1.00 98.12 89 GLY A O 1
ATOM 683 N N . GLY A 1 90 ? -4.380 0.531 2.576 1.00 98.25 90 GLY A N 1
ATOM 684 C CA . GLY A 1 90 ? -5.578 0.238 3.349 1.00 98.25 90 GLY A CA 1
ATOM 685 C C . GLY A 1 90 ? -6.054 1.434 4.160 1.00 98.25 90 GLY A C 1
ATOM 686 O O . GLY A 1 90 ? -5.395 2.478 4.227 1.00 98.25 90 GLY A O 1
ATOM 687 N N . CYS A 1 91 ? -7.232 1.276 4.754 1.00 98.44 91 CYS A N 1
ATOM 688 C CA . CYS A 1 91 ? -7.865 2.297 5.573 1.00 98.44 91 CYS A CA 1
ATOM 689 C C . CYS A 1 91 ? -7.594 2.047 7.057 1.00 98.44 91 CYS A C 1
ATOM 691 O O . CYS A 1 91 ? -7.576 0.910 7.516 1.00 98.44 91 CYS A O 1
ATOM 693 N N . PHE A 1 92 ? -7.449 3.126 7.817 1.00 98.50 92 PHE A N 1
ATOM 694 C CA . PHE A 1 92 ? -7.221 3.105 9.255 1.00 98.50 92 PHE A CA 1
ATOM 695 C C . PHE A 1 92 ? -8.204 4.042 9.946 1.00 98.50 92 PHE A C 1
ATOM 697 O O . PHE A 1 92 ? -8.454 5.143 9.455 1.00 98.50 92 PHE A O 1
ATOM 704 N N . ARG A 1 93 ? -8.733 3.648 11.105 1.00 98.44 93 ARG A N 1
ATOM 705 C CA . ARG A 1 93 ? -9.611 4.485 11.932 1.00 98.44 93 ARG A CA 1
ATOM 706 C C . ARG A 1 93 ? -8.883 4.971 13.169 1.00 98.44 93 ARG A C 1
ATOM 708 O O . ARG A 1 93 ? -8.216 4.193 13.844 1.00 98.44 93 ARG A O 1
ATOM 715 N N . LYS A 1 94 ? -9.037 6.253 13.494 1.00 98.25 94 LYS A N 1
ATOM 716 C CA . LYS A 1 94 ? -8.555 6.809 14.759 1.00 98.25 94 LYS A CA 1
ATOM 717 C C . LYS A 1 94 ? -9.438 6.314 15.913 1.00 98.25 94 LYS A C 1
ATOM 719 O O . LYS A 1 94 ? -10.642 6.580 15.894 1.00 98.25 94 LYS A O 1
ATOM 724 N N . LYS A 1 95 ? -8.835 5.625 16.891 1.00 95.25 95 LYS A N 1
ATOM 725 C CA . LYS A 1 95 ? -9.506 5.134 18.112 1.00 95.25 95 LYS A CA 1
ATOM 726 C C . LYS A 1 95 ? -10.048 6.270 18.988 1.00 95.25 95 LYS A C 1
ATOM 728 O O . LYS A 1 95 ? -9.518 7.402 18.905 1.00 95.25 95 LYS A O 1
#

Radius of gyration: 16.34 Å; chains: 1; bounding box: 35×32×40 Å

Organism: NCBI:txid2060906

pLDDT: mean 95.35, std 3.96, range [81.0, 98.5]

Foldseek 3Di:
DADAFDKDKDKDWALQVVVVDFDWDQDPVPRDIDTDDDDRDHPVRVQVVQVVVAKHFDPDKDWDQDAPVNCVVVDDVCVVRHPTGTMIIGMIGHD

Secondary structure (DSSP, 8-state):
-PPTT-EEEEEEE-HHHHHH----EE-TTT--EE--------HHHHHHHHHHTTEEEEEEEEEEEB-HHHHHHH-TTTGGGBTSEEEEEEEEEE-

Sequence (95 aa):
MLKKGGVLLVTNMHSEMGSISQAGFVDPNTGVKIRPTSYAHTVAEMVEAAEKVGFEVLGDIKEVRIDEDLAGKLGRRARKWIGVLVWYGGCFRKK